Protein AF-A0A519XV56-F1 (afdb_monomer)

Foldseek 3Di:
DFDDFDDPDDPQKDQDDWDDDPPDDIGSRQWIWHDDDPRIDIDHRDPLVVCVVVVPVVSVVVVVVVPDDDDD

Sequence (72 aa):
RGLYFATDIDPKYQTILNMNDTGEQANDGSLIIANYGKGKFVYTSLVFFRELPAGVPGAYRLFANLLAPKQP

pLDDT: mean 93.48, std 6.71, range [59.38, 97.94]

Solvent-accessible surface area (backbone atoms only — not comparable to full-atom values): 4464 Å² total; per-residue (Å²): 123,68,54,79,60,54,67,90,76,56,87,77,45,47,63,78,38,76,49,61,60,96,94,53,73,80,34,51,26,40,26,34,34,30,81,48,92,97,48,74,46,78,48,65,10,57,50,52,86,56,34,50,82,69,63,38,66,67,51,53,54,51,53,52,59,71,71,46,75,84,79,132

Nearest PDB structures (foldseek):
  8glv-assembly1_Hg  TM=3.445E-01  e=6.521E+00  Chlamydomonas reinhardtii
  7ewj-assembly1_B  TM=1.642E-01  e=7.955E+00  Staphylococcus aureus

Mean predicted aligned error: 3.17 Å

Structure (mmCIF, N/CA/C/O backbone):
data_AF-A0A519XV56-F1
#
_entry.id   AF-A0A519XV56-F1
#
loop_
_atom_site.group_PDB
_atom_site.id
_atom_site.type_symbol
_atom_site.label_atom_id
_atom_site.label_alt_id
_atom_site.label_comp_id
_atom_site.label_asym_id
_atom_site.label_entity_id
_atom_site.label_seq_id
_atom_site.pdbx_PDB_ins_code
_atom_site.Cartn_x
_atom_site.Cartn_y
_atom_site.Cartn_z
_atom_site.occupancy
_atom_site.B_iso_or_equiv
_atom_site.auth_seq_id
_atom_site.auth_comp_id
_atom_site.auth_asym_id
_atom_site.auth_atom_id
_atom_site.pdbx_PDB_model_num
ATOM 1 N N . ARG A 1 1 ? 5.337 1.431 -9.127 1.00 73.44 1 ARG A N 1
ATOM 2 C CA . ARG A 1 1 ? 4.643 2.534 -9.849 1.00 73.44 1 ARG A CA 1
ATOM 3 C C . ARG A 1 1 ? 3.166 2.460 -9.504 1.00 73.44 1 ARG A C 1
ATOM 5 O O . ARG A 1 1 ? 2.654 1.348 -9.500 1.00 73.44 1 ARG A O 1
ATOM 12 N N . GLY A 1 2 ? 2.525 3.587 -9.189 1.00 84.81 2 GLY A N 1
ATOM 13 C CA . GLY A 1 2 ? 1.119 3.645 -8.777 1.00 84.81 2 GLY A CA 1
ATOM 14 C C . GLY A 1 2 ? 0.230 4.386 -9.777 1.00 84.81 2 GLY A C 1
ATOM 15 O O . GLY A 1 2 ? 0.735 5.103 -10.637 1.00 84.81 2 GLY A O 1
ATOM 16 N N . LEU A 1 3 ? -1.082 4.195 -9.675 1.00 90.69 3 LEU A N 1
ATOM 17 C CA . LEU A 1 3 ? -2.109 4.924 -10.423 1.00 90.69 3 LEU A CA 1
ATOM 18 C C . LEU A 1 3 ? -3.219 5.340 -9.455 1.00 90.69 3 LEU A C 1
ATOM 20 O O . LEU A 1 3 ? -3.513 4.598 -8.525 1.00 90.69 3 LEU A O 1
ATOM 24 N N . TYR A 1 4 ? -3.862 6.479 -9.720 1.00 92.38 4 TYR A N 1
ATOM 25 C CA . TYR A 1 4 ? -4.985 6.991 -8.924 1.00 92.38 4 TYR A CA 1
ATOM 26 C C . TYR A 1 4 ? -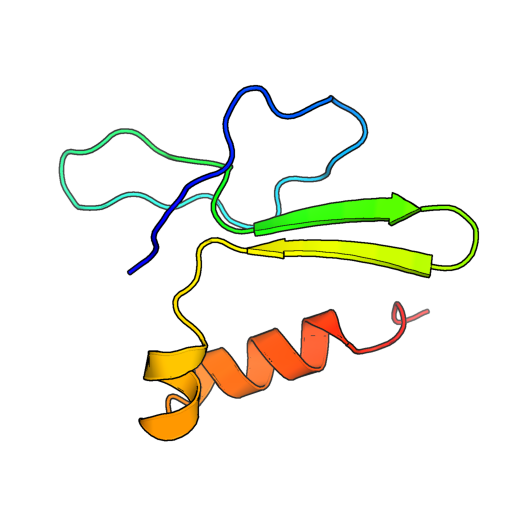4.615 7.300 -7.461 1.00 92.38 4 TYR A C 1
ATOM 28 O O . TYR A 1 4 ? -5.283 6.856 -6.540 1.00 92.38 4 TYR A O 1
ATOM 36 N N . PHE A 1 5 ? -3.556 8.074 -7.221 1.00 95.19 5 PHE A N 1
ATOM 37 C CA . PHE A 1 5 ? -3.197 8.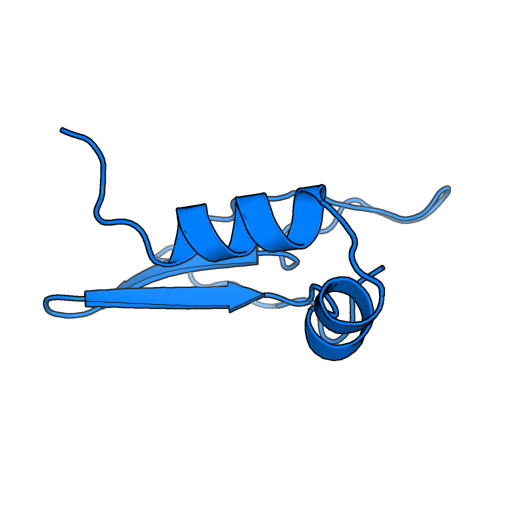491 -5.859 1.00 95.19 5 PHE A CA 1
ATOM 38 C C . PHE A 1 5 ? -4.355 9.202 -5.156 1.00 95.19 5 PHE A C 1
ATOM 40 O O . PHE A 1 5 ? -4.985 10.081 -5.741 1.00 95.19 5 PHE A O 1
ATOM 47 N N . ALA A 1 6 ? -4.638 8.804 -3.912 1.00 96.62 6 ALA A N 1
ATOM 48 C CA . ALA A 1 6 ? -5.692 9.435 -3.130 1.00 96.62 6 ALA A CA 1
ATOM 49 C C . ALA A 1 6 ? -5.353 10.912 -2.884 1.00 96.62 6 ALA A C 1
ATOM 51 O O . ALA A 1 6 ? -4.248 11.241 -2.450 1.00 96.62 6 ALA A O 1
ATOM 52 N N . THR A 1 7 ? -6.321 11.786 -3.138 1.00 94.75 7 THR A N 1
ATOM 53 C CA . THR A 1 7 ? -6.273 13.211 -2.795 1.00 94.75 7 THR A CA 1
ATOM 54 C C . THR A 1 7 ? -7.327 13.511 -1.735 1.00 94.75 7 THR A C 1
ATOM 56 O O . THR A 1 7 ? -8.169 12.659 -1.446 1.00 94.75 7 THR A O 1
ATOM 59 N N . ASP A 1 8 ? -7.260 14.703 -1.134 1.00 95.69 8 ASP A N 1
ATOM 60 C CA . ASP A 1 8 ? -8.263 15.186 -0.172 1.00 95.69 8 ASP A CA 1
ATOM 61 C C . ASP A 1 8 ? -8.533 14.178 0.961 1.00 95.69 8 ASP A C 1
ATOM 63 O O . ASP A 1 8 ? -9.670 13.861 1.314 1.00 95.69 8 ASP A O 1
ATOM 67 N N . ILE A 1 9 ? -7.443 13.618 1.496 1.00 96.88 9 ILE A N 1
ATOM 68 C CA . ILE A 1 9 ? -7.483 12.522 2.460 1.00 96.88 9 ILE A CA 1
ATOM 69 C C . ILE A 1 9 ? -8.069 13.028 3.783 1.00 96.88 9 ILE A C 1
ATOM 71 O O . ILE A 1 9 ? -7.498 13.887 4.452 1.00 96.88 9 ILE A O 1
ATOM 75 N N . ASP A 1 10 ? -9.210 12.458 4.171 1.00 96.94 10 ASP A N 1
ATOM 76 C CA . ASP A 1 10 ? -9.852 12.724 5.459 1.00 96.94 10 ASP A CA 1
ATOM 77 C C . ASP A 1 10 ? -8.909 12.337 6.625 1.00 96.94 10 ASP A C 1
ATOM 79 O O . ASP A 1 10 ? -8.322 11.249 6.583 1.00 96.94 10 ASP A O 1
ATOM 83 N N . PRO A 1 11 ? -8.792 13.161 7.687 1.00 96.31 11 PRO A N 1
ATOM 84 C CA . PRO A 1 11 ? -7.902 12.908 8.825 1.00 96.31 11 PRO A CA 1
ATOM 85 C C . PRO A 1 11 ? -8.082 11.558 9.536 1.00 96.31 11 PRO A C 1
ATOM 87 O O . PRO A 1 11 ? -7.195 11.132 10.275 1.00 96.31 11 PRO A O 1
ATOM 90 N N . LYS A 1 12 ? -9.217 10.868 9.351 1.00 96.50 12 LYS A N 1
ATOM 91 C CA . LYS A 1 12 ? -9.426 9.514 9.895 1.00 96.50 12 LYS A CA 1
ATOM 92 C C . LYS A 1 12 ? -8.555 8.445 9.231 1.00 96.50 12 LYS A C 1
ATOM 94 O O . LYS A 1 12 ? -8.419 7.351 9.785 1.00 96.50 12 LYS A O 1
ATOM 99 N N . TYR A 1 13 ? -8.028 8.720 8.039 1.00 97.62 13 TYR A N 1
ATOM 100 C CA . TYR A 1 13 ? -7.152 7.807 7.321 1.00 97.62 13 TYR A CA 1
ATOM 101 C C . TYR A 1 13 ? -5.696 8.022 7.723 1.00 97.62 13 TYR A C 1
ATOM 103 O O . TYR A 1 13 ? -5.195 9.139 7.788 1.00 97.62 13 TYR A O 1
ATOM 111 N N . GLN A 1 14 ? -4.998 6.917 7.947 1.00 97.12 14 GLN A N 1
ATOM 112 C CA . GLN A 1 14 ? -3.556 6.887 8.132 1.00 97.12 14 GLN A CA 1
ATOM 113 C C . GLN A 1 14 ? -2.883 6.691 6.777 1.00 97.12 14 GLN A C 1
ATOM 115 O O . GLN A 1 14 ? -3.230 5.759 6.048 1.00 97.12 14 GLN A O 1
ATOM 120 N N . THR A 1 15 ? -1.905 7.537 6.465 1.00 97.00 15 THR A N 1
ATOM 121 C CA . THR A 1 15 ? -1.058 7.427 5.276 1.00 97.00 15 THR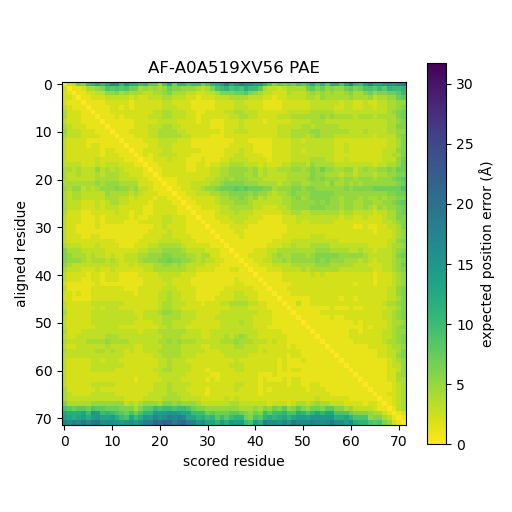 A CA 1
ATOM 122 C C . THR A 1 15 ? 0.143 6.544 5.612 1.00 97.00 15 THR A C 1
ATOM 124 O O . THR A 1 15 ? 0.9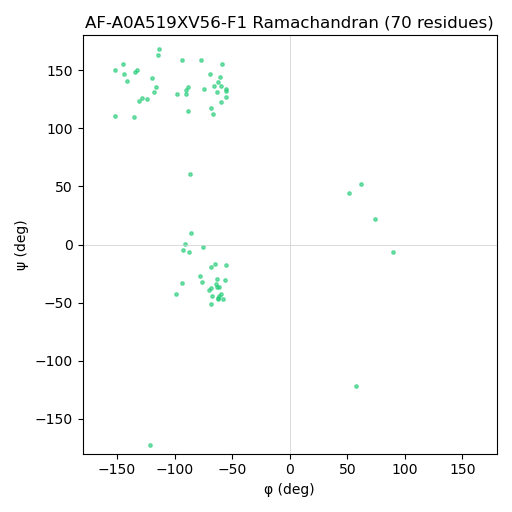31 6.838 6.506 1.00 97.00 15 THR A O 1
ATOM 127 N N . ILE A 1 16 ? 0.243 5.385 4.963 1.00 96.25 16 ILE A N 1
ATOM 128 C CA . ILE A 1 16 ? 1.234 4.357 5.325 1.00 96.25 16 ILE A CA 1
ATOM 129 C C . ILE A 1 16 ? 2.507 4.485 4.498 1.00 96.25 16 ILE A C 1
ATOM 131 O O . ILE A 1 16 ? 3.592 4.169 4.982 1.00 96.25 16 ILE A O 1
ATOM 135 N N . LEU A 1 17 ? 2.376 4.926 3.247 1.00 95.06 17 LEU A N 1
ATOM 136 C CA . LEU A 1 17 ? 3.489 5.072 2.319 1.00 95.06 17 LEU A CA 1
ATOM 137 C C . LEU A 1 17 ? 3.486 6.471 1.709 1.00 95.06 17 LEU A C 1
ATOM 139 O O . LEU A 1 17 ? 2.504 6.887 1.091 1.00 95.06 17 LEU A O 1
ATOM 143 N N . ASN A 1 18 ? 4.632 7.135 1.830 1.00 93.69 18 ASN A N 1
ATOM 144 C CA . ASN A 1 18 ?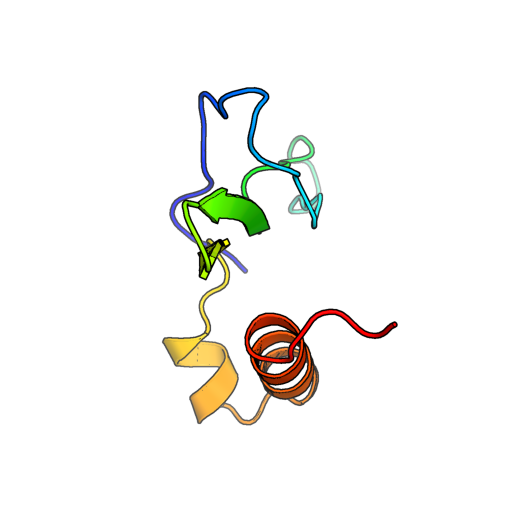 4.976 8.335 1.086 1.00 93.69 18 ASN A CA 1
ATOM 145 C C . ASN A 1 18 ? 5.859 7.935 -0.106 1.00 93.69 18 ASN A C 1
ATOM 147 O O . ASN A 1 18 ? 6.806 7.160 0.062 1.00 93.69 18 ASN A O 1
ATOM 151 N N . MET A 1 19 ? 5.517 8.387 -1.312 1.00 91.12 19 MET A N 1
ATOM 152 C CA . MET A 1 19 ? 6.195 7.984 -2.548 1.00 91.12 19 MET A CA 1
ATOM 153 C C . MET A 1 19 ? 6.285 9.146 -3.538 1.00 91.12 19 MET A C 1
ATOM 155 O O . MET A 1 19 ? 5.354 9.938 -3.643 1.00 91.12 19 MET A O 1
ATOM 159 N N . ASN A 1 20 ? 7.360 9.202 -4.322 1.00 92.25 20 ASN A N 1
ATOM 160 C CA . ASN A 1 20 ? 7.482 10.081 -5.482 1.00 92.25 20 ASN A CA 1
ATOM 161 C C . ASN A 1 20 ? 8.427 9.494 -6.531 1.00 92.25 20 ASN A C 1
ATOM 163 O O . ASN A 1 20 ? 9.381 8.788 -6.197 1.00 92.25 20 ASN A O 1
ATOM 167 N N . ASP A 1 21 ? 8.173 9.826 -7.795 1.00 89.69 21 ASP A N 1
ATOM 168 C CA . ASP A 1 21 ? 9.158 9.648 -8.856 1.00 89.69 21 ASP A CA 1
ATOM 169 C C . ASP A 1 21 ? 10.219 10.771 -8.761 1.00 89.69 21 ASP A C 1
ATOM 171 O O . ASP A 1 21 ? 10.018 11.821 -8.140 1.00 89.69 21 ASP A O 1
ATOM 175 N N . THR A 1 22 ? 11.401 10.550 -9.341 1.00 92.19 22 THR A N 1
ATOM 176 C CA . THR A 1 22 ? 12.508 11.516 -9.273 1.00 92.19 22 THR A CA 1
ATOM 177 C C . THR A 1 22 ? 12.109 12.862 -9.882 1.00 92.19 22 THR A C 1
ATOM 179 O O . THR A 1 22 ? 11.768 12.936 -11.058 1.00 92.19 22 THR A O 1
ATOM 182 N N . GLY A 1 23 ? 12.206 13.932 -9.087 1.00 93.56 23 GLY A N 1
ATOM 183 C CA . GLY A 1 23 ? 11.835 15.291 -9.498 1.00 93.56 23 GLY A CA 1
ATOM 184 C C . GLY A 1 23 ? 10.371 15.660 -9.235 1.00 93.56 23 GLY A C 1
ATOM 185 O O . GLY A 1 23 ? 10.017 16.827 -9.389 1.00 93.56 23 GLY A O 1
ATOM 186 N N . GLU A 1 24 ? 9.537 14.715 -8.794 1.00 92.25 24 GLU A N 1
ATOM 187 C CA . GLU A 1 24 ? 8.159 14.980 -8.376 1.00 92.25 24 GLU A CA 1
ATOM 188 C C . GLU A 1 24 ? 8.055 15.221 -6.866 1.00 92.25 24 GLU A C 1
ATOM 190 O O . GLU A 1 24 ? 8.916 14.808 -6.081 1.00 92.25 24 GLU A O 1
ATOM 195 N N . GLN A 1 25 ? 6.974 15.888 -6.456 1.00 92.69 25 GLN A N 1
ATOM 196 C CA . GLN A 1 25 ? 6.655 16.067 -5.043 1.00 92.69 25 GLN A CA 1
ATOM 197 C C . GLN A 1 25 ? 6.240 14.741 -4.397 1.00 92.69 25 GLN A C 1
ATOM 199 O O . GLN A 1 25 ? 5.609 13.890 -5.021 1.00 92.69 25 GLN A O 1
ATOM 204 N N . ALA A 1 26 ? 6.580 14.605 -3.119 1.00 92.75 26 ALA A N 1
ATOM 205 C CA . ALA A 1 26 ? 6.163 13.507 -2.258 1.00 92.75 26 ALA A CA 1
ATOM 206 C C . ALA A 1 26 ? 4.630 13.365 -2.215 1.00 92.75 26 ALA A C 1
ATOM 208 O O . ALA A 1 26 ? 3.919 14.355 -2.046 1.00 92.75 26 ALA A O 1
ATOM 209 N N . ASN A 1 27 ? 4.125 12.136 -2.344 1.00 93.00 27 ASN A N 1
ATOM 210 C CA . ASN A 1 27 ? 2.700 11.820 -2.338 1.00 93.00 27 ASN A CA 1
ATOM 211 C C . ASN A 1 27 ? 2.361 10.784 -1.253 1.00 93.00 27 ASN A C 1
ATOM 213 O O . ASN A 1 27 ? 2.912 9.683 -1.237 1.00 93.00 27 ASN A O 1
ATOM 217 N N . ASP A 1 28 ? 1.407 11.124 -0.384 1.00 95.81 28 ASP A N 1
ATOM 218 C CA . ASP A 1 28 ? 0.945 10.284 0.734 1.00 95.81 28 ASP A CA 1
ATOM 219 C C . ASP A 1 28 ? -0.272 9.396 0.404 1.00 95.81 28 ASP A C 1
ATOM 221 O O . ASP A 1 28 ? -0.710 8.575 1.212 1.00 95.81 28 ASP A O 1
ATOM 225 N N . GLY A 1 29 ? -0.836 9.535 -0.795 1.00 96.56 29 GLY A N 1
ATOM 226 C CA . GLY A 1 29 ? -2.052 8.856 -1.249 1.00 96.56 29 GLY A CA 1
ATOM 227 C C . GLY A 1 29 ? -1.831 7.466 -1.843 1.00 96.56 29 GLY A C 1
ATOM 228 O O . GLY A 1 29 ? -2.741 6.890 -2.446 1.00 96.56 29 GLY A O 1
ATOM 229 N N . SER A 1 30 ? -0.621 6.917 -1.723 1.00 96.25 30 SER A N 1
ATOM 230 C CA . SER A 1 30 ? -0.255 5.636 -2.338 1.00 96.25 30 SER A CA 1
ATOM 231 C C . SER A 1 30 ? -0.818 4.420 -1.586 1.00 96.25 30 SER A C 1
ATOM 233 O O . SER A 1 30 ? -1.185 3.417 -2.209 1.00 96.25 30 SER A O 1
ATOM 235 N N . LEU A 1 31 ? -0.944 4.518 -0.260 1.00 97.44 31 LEU A N 1
ATOM 236 C CA . LEU A 1 31 ? -1.554 3.516 0.610 1.00 97.44 31 LEU A CA 1
ATOM 237 C C . LEU A 1 31 ? -2.138 4.211 1.841 1.00 97.44 31 LEU A C 1
ATOM 239 O O . LEU A 1 31 ? -1.388 4.672 2.704 1.00 97.44 31 LEU A O 1
ATOM 243 N N . ILE A 1 32 ? -3.466 4.240 1.933 1.00 97.75 32 ILE A N 1
ATOM 244 C CA . ILE A 1 32 ? -4.178 4.780 3.093 1.00 97.75 32 ILE A CA 1
ATOM 245 C C . ILE A 1 32 ? -5.040 3.706 3.742 1.00 97.75 32 ILE A C 1
ATOM 247 O O . ILE A 1 32 ? -5.627 2.856 3.063 1.00 97.75 32 ILE A O 1
ATOM 251 N N . ILE A 1 33 ? -5.125 3.742 5.068 1.00 97.12 33 ILE A N 1
ATOM 252 C CA . ILE A 1 33 ? -5.934 2.801 5.841 1.00 97.12 33 ILE A CA 1
ATOM 253 C C . ILE A 1 33 ? -6.773 3.531 6.881 1.00 97.12 33 ILE A C 1
ATOM 255 O O . ILE A 1 33 ? -6.360 4.551 7.418 1.00 97.12 33 ILE A O 1
ATOM 259 N N . ALA A 1 34 ? -7.933 2.986 7.216 1.00 96.62 34 ALA A N 1
ATOM 260 C CA . ALA A 1 34 ? -8.702 3.421 8.378 1.00 96.62 34 ALA A CA 1
ATOM 261 C C . ALA A 1 34 ? -9.399 2.225 9.018 1.00 96.62 34 ALA A C 1
ATOM 263 O O . ALA A 1 34 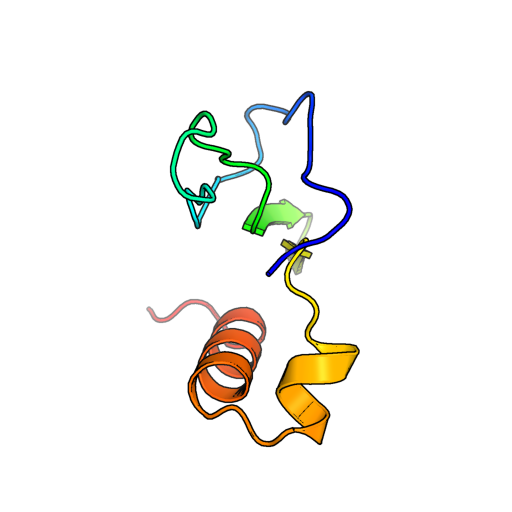? -9.698 1.230 8.354 1.00 96.62 34 ALA A O 1
ATOM 264 N N . ASN A 1 35 ? -9.700 2.328 10.308 1.00 94.75 35 ASN A N 1
ATOM 265 C CA . ASN A 1 35 ? -10.654 1.411 10.920 1.00 94.75 35 ASN A CA 1
ATOM 266 C C . ASN A 1 35 ? -12.062 1.803 10.461 1.00 94.75 35 ASN A C 1
ATOM 268 O O . ASN A 1 35 ? -12.422 2.979 10.495 1.00 94.75 35 ASN A O 1
ATOM 272 N N . TYR A 1 36 ? -12.860 0.823 10.047 1.00 94.06 36 TYR A N 1
ATOM 273 C CA . TYR A 1 36 ? -14.238 1.039 9.619 1.00 94.06 36 TYR A CA 1
ATOM 274 C C . TYR A 1 36 ? -15.151 -0.023 10.233 1.00 94.06 36 TYR A C 1
ATOM 276 O O . TYR A 1 36 ? -15.083 -1.207 9.894 1.00 94.06 36 TYR A O 1
ATOM 284 N N . GLY A 1 37 ? -15.995 0.397 11.179 1.00 93.94 37 GLY A N 1
ATOM 285 C CA . GLY A 1 37 ? -16.804 -0.517 11.982 1.00 93.94 37 GLY A CA 1
ATOM 286 C C . GLY A 1 37 ? -15.928 -1.531 12.723 1.00 93.94 37 GLY A C 1
ATOM 287 O O . GLY A 1 37 ? -15.051 -1.156 13.495 1.00 93.94 37 GLY A O 1
ATOM 288 N N . LYS A 1 38 ? -16.160 -2.824 12.471 1.00 92.75 38 LYS A N 1
ATOM 289 C CA . LYS A 1 38 ? -15.368 -3.934 13.037 1.00 92.75 38 LYS A CA 1
ATOM 290 C C . LYS A 1 38 ? -14.179 -4.349 12.156 1.00 92.75 38 LYS A C 1
ATOM 292 O O . LYS A 1 38 ? -13.492 -5.310 12.487 1.00 92.75 38 LYS A O 1
ATOM 297 N N . GLY A 1 39 ? -13.981 -3.682 11.020 1.00 91.62 39 GLY A N 1
ATOM 298 C CA . GLY A 1 39 ? -12.989 -4.041 10.014 1.00 91.62 39 GLY A CA 1
ATOM 299 C C . GLY A 1 39 ? -11.986 -2.928 9.727 1.00 91.62 39 GLY A C 1
ATOM 300 O O . GLY A 1 39 ? -11.945 -1.889 10.388 1.00 91.62 39 GLY A O 1
ATOM 301 N N . LYS A 1 40 ? -11.172 -3.165 8.699 1.00 93.31 40 LYS A N 1
ATOM 302 C CA . LYS A 1 40 ? -10.185 -2.223 8.175 1.00 93.31 40 LYS A CA 1
ATOM 303 C C . LYS A 1 40 ? -10.548 -1.889 6.734 1.00 93.31 40 LYS A C 1
ATOM 305 O O . LYS A 1 40 ? -10.779 -2.792 5.934 1.00 93.31 40 LYS A O 1
ATOM 310 N N . PHE A 1 41 ? -10.570 -0.607 6.412 1.00 95.94 41 PHE A N 1
ATOM 311 C CA . PHE A 1 41 ? -10.564 -0.138 5.038 1.00 95.94 41 PHE A CA 1
ATOM 312 C C . PHE A 1 41 ? -9.117 0.058 4.590 1.00 95.94 41 PHE A C 1
ATOM 314 O O . PHE A 1 41 ? -8.318 0.651 5.318 1.00 95.94 41 PHE A O 1
ATOM 321 N N . VAL A 1 42 ? -8.789 -0.441 3.402 1.00 96.81 42 VAL A N 1
ATOM 322 C CA . VAL A 1 42 ? -7.471 -0.298 2.782 1.00 96.81 42 VAL A CA 1
ATOM 323 C C . VAL A 1 42 ? -7.680 0.188 1.358 1.00 96.81 42 VAL A C 1
ATOM 325 O O . VAL A 1 42 ? -8.359 -0.473 0.573 1.00 96.81 42 VAL A O 1
ATOM 328 N N . TYR A 1 43 ? -7.071 1.319 1.026 1.00 96.62 43 TYR A N 1
ATOM 329 C CA . TYR A 1 43 ? -6.975 1.819 -0.337 1.00 96.62 43 TYR A CA 1
ATOM 330 C C . TYR A 1 43 ? -5.515 1.855 -0.757 1.00 96.62 43 TYR A C 1
ATOM 332 O O . TYR A 1 43 ? -4.667 2.324 0.001 1.00 96.62 43 TYR A O 1
ATOM 340 N N . THR A 1 44 ? -5.215 1.399 -1.971 1.00 96.81 44 THR A N 1
ATOM 341 C CA . THR A 1 44 ? -3.871 1.519 -2.522 1.00 96.81 44 THR A CA 1
ATOM 342 C C . THR A 1 44 ? -3.887 1.845 -4.002 1.00 96.81 44 THR A C 1
ATOM 344 O O . THR A 1 44 ? -4.676 1.304 -4.772 1.00 96.81 44 THR A O 1
ATOM 347 N N . SER A 1 45 ? -2.954 2.713 -4.371 1.00 95.69 45 SER A N 1
ATOM 348 C CA . SER A 1 45 ? -2.646 3.092 -5.748 1.00 95.69 45 SER A CA 1
ATOM 349 C C . SER A 1 45 ? -1.620 2.151 -6.378 1.00 95.69 45 SER A C 1
ATOM 351 O O . SER A 1 45 ? -1.300 2.279 -7.559 1.00 95.69 45 SER A O 1
ATOM 353 N N . LEU A 1 46 ? -1.054 1.223 -5.595 1.00 95.31 46 LEU A N 1
ATOM 354 C CA . LEU A 1 46 ? -0.094 0.240 -6.078 1.00 95.31 46 LEU A CA 1
ATOM 355 C C . LEU A 1 46 ? -0.766 -0.716 -7.062 1.00 95.31 46 LEU A C 1
ATOM 357 O O . LEU A 1 46 ? -1.872 -1.214 -6.854 1.00 95.31 46 LEU A O 1
ATOM 361 N N . VAL A 1 47 ? -0.067 -0.994 -8.155 1.00 95.25 47 VAL A N 1
ATOM 362 C CA . VAL A 1 47 ? -0.607 -1.723 -9.303 1.00 95.25 47 VAL A CA 1
ATOM 363 C C . VAL A 1 47 ? -0.443 -3.232 -9.076 1.00 95.25 47 VAL A C 1
ATOM 365 O O . VAL A 1 47 ? 0.227 -3.928 -9.843 1.00 95.25 47 VAL A O 1
ATOM 368 N N . PHE A 1 48 ? -1.063 -3.760 -8.014 1.00 95.44 48 PHE A N 1
ATOM 369 C CA . PHE A 1 48 ? -0.945 -5.174 -7.629 1.00 95.44 48 PHE A CA 1
ATOM 370 C C . PHE A 1 48 ? -1.343 -6.142 -8.747 1.00 95.44 48 PHE A C 1
ATOM 372 O O . PHE A 1 48 ? -0.747 -7.207 -8.871 1.00 95.44 48 PHE A O 1
ATOM 379 N N . PHE A 1 49 ? -2.275 -5.762 -9.623 1.00 93.94 49 PHE A N 1
ATOM 380 C CA . PHE A 1 49 ? -2.654 -6.594 -10.768 1.00 93.94 49 PHE A CA 1
ATOM 381 C C . PHE A 1 49 ? -1.522 -6.800 -11.790 1.00 93.94 49 PHE A C 1
ATOM 383 O O . PHE A 1 49 ? -1.621 -7.699 -12.616 1.00 93.94 49 PHE A O 1
ATOM 390 N N . ARG A 1 50 ? -0.456 -5.988 -11.763 1.00 95.69 50 ARG A N 1
ATOM 391 C CA . ARG A 1 50 ? 0.776 -6.234 -12.532 1.00 95.69 50 ARG A CA 1
ATOM 392 C C . ARG A 1 50 ? 1.854 -6.872 -11.669 1.00 95.69 50 ARG A C 1
ATOM 394 O O . ARG A 1 50 ? 2.522 -7.794 -12.121 1.00 95.69 50 ARG A O 1
ATOM 401 N N . GLU A 1 51 ? 2.016 -6.394 -10.438 1.00 96.25 51 GLU A N 1
ATOM 402 C CA . GLU A 1 51 ? 3.102 -6.831 -9.555 1.00 96.25 51 GLU A CA 1
ATOM 403 C C . GLU A 1 51 ? 2.925 -8.274 -9.060 1.00 96.25 51 GLU A C 1
ATOM 405 O O . GLU A 1 51 ? 3.901 -9.025 -9.017 1.00 96.25 51 GLU A O 1
ATOM 410 N N . LEU A 1 52 ? 1.692 -8.691 -8.739 1.00 96.75 52 LEU A N 1
ATOM 411 C CA . LEU A 1 52 ? 1.419 -10.057 -8.290 1.00 96.75 52 LEU A CA 1
ATOM 412 C C . LEU A 1 52 ? 1.622 -11.074 -9.432 1.00 96.75 52 LEU A C 1
ATOM 414 O O . LEU A 1 52 ? 2.409 -12.002 -9.237 1.00 96.75 52 LEU A O 1
ATOM 418 N N . PRO A 1 53 ? 1.046 -10.922 -10.646 1.00 97.94 53 PRO A N 1
ATOM 419 C CA . PRO A 1 53 ? 1.318 -11.867 -11.737 1.00 97.94 53 PRO A CA 1
ATOM 420 C C . PRO A 1 53 ? 2.784 -11.897 -12.182 1.00 97.94 53 PRO A C 1
ATOM 422 O O . PRO A 1 53 ? 3.271 -12.943 -12.596 1.00 97.94 53 PRO A O 1
ATOM 425 N N . ALA A 1 54 ? 3.504 -10.777 -12.060 1.00 97.75 54 ALA A N 1
ATOM 426 C CA . ALA A 1 54 ? 4.938 -10.709 -12.347 1.00 97.75 54 ALA A CA 1
ATOM 427 C C . ALA A 1 54 ? 5.823 -11.350 -11.258 1.00 97.75 54 ALA A C 1
ATOM 429 O O . ALA A 1 54 ? 7.043 -11.367 -11.400 1.00 97.75 54 ALA A O 1
ATOM 430 N N . GLY A 1 55 ? 5.242 -11.863 -10.167 1.00 97.06 55 GLY A N 1
ATOM 431 C CA . GLY A 1 55 ? 5.991 -12.564 -9.125 1.00 97.06 55 GLY A CA 1
ATOM 432 C C . GLY A 1 55 ? 6.825 -11.650 -8.226 1.00 97.06 55 GLY A C 1
ATOM 433 O O . GLY A 1 55 ? 7.780 -12.125 -7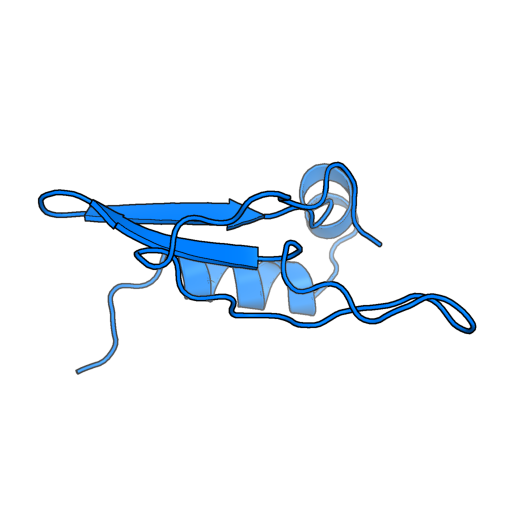.618 1.00 97.06 55 GLY A O 1
ATOM 434 N N . VAL A 1 56 ? 6.504 -10.353 -8.129 1.00 97.69 56 VAL A N 1
ATOM 435 C CA . VAL A 1 56 ? 7.300 -9.390 -7.348 1.00 97.69 56 VAL A CA 1
ATOM 436 C C . VAL A 1 56 ? 7.204 -9.722 -5.850 1.00 97.69 56 VAL A C 1
ATOM 438 O O . VAL A 1 56 ? 6.142 -9.514 -5.254 1.00 97.69 56 VAL A O 1
ATOM 441 N N . PRO A 1 57 ? 8.287 -10.172 -5.180 1.00 97.75 57 PRO A N 1
ATOM 442 C CA . PRO A 1 57 ? 8.187 -10.692 -3.811 1.00 97.75 57 PRO A CA 1
ATOM 443 C C . PRO A 1 57 ? 7.682 -9.658 -2.794 1.00 97.75 57 PRO A C 1
ATOM 445 O O . PRO A 1 57 ? 6.911 -9.980 -1.890 1.00 97.75 57 PRO A O 1
ATOM 448 N N . GLY A 1 58 ? 8.081 -8.394 -2.965 1.00 96.25 58 GLY A N 1
ATOM 449 C CA . GLY A 1 58 ? 7.645 -7.293 -2.104 1.00 96.25 58 GLY A CA 1
ATOM 450 C C . GLY A 1 58 ? 6.137 -7.040 -2.165 1.00 96.25 58 GLY A C 1
ATOM 451 O O . GLY A 1 58 ? 5.529 -6.776 -1.129 1.00 96.25 58 GLY A O 1
ATOM 452 N N . ALA A 1 59 ? 5.522 -7.194 -3.341 1.00 96.81 59 ALA A N 1
ATOM 453 C CA . ALA A 1 59 ? 4.087 -6.997 -3.521 1.00 96.81 59 ALA A CA 1
ATOM 454 C C . ALA A 1 59 ? 3.278 -8.071 -2.784 1.00 96.81 59 ALA A C 1
ATOM 456 O O . ALA A 1 59 ? 2.347 -7.742 -2.052 1.00 96.81 59 ALA A O 1
ATOM 457 N N . TYR A 1 60 ? 3.688 -9.340 -2.885 1.00 97.56 60 TYR A N 1
ATOM 458 C CA . TYR A 1 60 ? 3.065 -10.432 -2.131 1.00 97.56 60 TYR A CA 1
ATOM 459 C C . TYR A 1 60 ? 3.189 -10.234 -0.620 1.00 97.56 60 TYR A C 1
ATOM 461 O O . TYR A 1 60 ? 2.207 -10.395 0.106 1.00 97.56 60 TYR A O 1
ATOM 469 N N . ARG A 1 61 ? 4.378 -9.845 -0.139 1.00 97.31 61 ARG A N 1
ATOM 470 C CA . ARG A 1 61 ? 4.603 -9.589 1.289 1.00 97.31 61 ARG A CA 1
ATOM 471 C C . ARG A 1 61 ? 3.730 -8.444 1.799 1.00 97.31 61 ARG A C 1
ATOM 473 O O . ARG A 1 61 ? 3.108 -8.577 2.850 1.00 97.31 61 ARG A O 1
ATOM 480 N N . LEU A 1 62 ? 3.669 -7.335 1.061 1.00 96.19 62 LEU A N 1
ATOM 481 C CA . LEU A 1 62 ? 2.822 -6.203 1.426 1.00 96.19 62 LEU A CA 1
ATOM 482 C C . LEU A 1 62 ? 1.34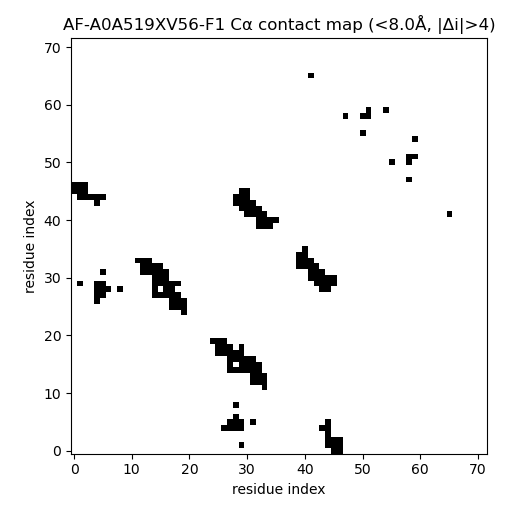3 -6.602 1.426 1.00 96.19 62 LEU A C 1
ATOM 484 O O . LEU A 1 62 ? 0.649 -6.331 2.401 1.00 96.19 62 LEU A O 1
ATOM 488 N N . PHE A 1 63 ? 0.873 -7.293 0.386 1.00 96.56 63 PHE A N 1
ATOM 489 C CA . PHE A 1 63 ? -0.512 -7.752 0.292 1.00 96.56 63 PHE A CA 1
ATOM 490 C C . PHE A 1 63 ? -0.900 -8.656 1.473 1.00 96.56 63 PHE A C 1
ATOM 492 O O . PHE A 1 63 ? -1.915 -8.415 2.124 1.00 96.56 63 PHE A O 1
ATOM 499 N N . ALA A 1 64 ? -0.054 -9.631 1.823 1.00 96.38 64 ALA A N 1
ATOM 500 C CA . ALA A 1 64 ? -0.272 -10.485 2.989 1.00 96.38 64 ALA A CA 1
ATOM 501 C C . ALA A 1 64 ? -0.338 -9.677 4.300 1.00 96.38 64 ALA A C 1
ATOM 503 O O . ALA A 1 64 ? -1.234 -9.900 5.112 1.00 96.38 64 ALA A O 1
ATOM 504 N N . ASN A 1 65 ? 0.548 -8.692 4.484 1.00 94.81 65 ASN A N 1
ATOM 505 C CA . ASN A 1 65 ? 0.537 -7.819 5.664 1.00 94.81 65 ASN A CA 1
ATOM 506 C C . ASN A 1 65 ? -0.733 -6.958 5.762 1.00 94.81 65 ASN A C 1
ATOM 508 O O . ASN A 1 65 ? -1.202 -6.678 6.864 1.00 94.81 65 ASN A O 1
ATOM 512 N N . LEU A 1 66 ? -1.298 -6.526 4.630 1.00 94.56 66 LEU A N 1
ATOM 513 C CA . LEU A 1 66 ? -2.533 -5.737 4.611 1.00 94.56 66 LEU A CA 1
ATOM 514 C C . LEU A 1 66 ? -3.748 -6.561 5.058 1.00 94.56 66 LEU A C 1
ATOM 516 O O . LEU A 1 66 ? -4.611 -6.031 5.765 1.00 94.56 66 LEU A O 1
ATOM 520 N N . LEU A 1 67 ? -3.781 -7.844 4.679 1.00 93.19 67 LEU A N 1
ATOM 521 C CA . LEU A 1 67 ? -4.825 -8.803 5.056 1.00 93.19 67 LEU A CA 1
ATOM 522 C C . LEU A 1 6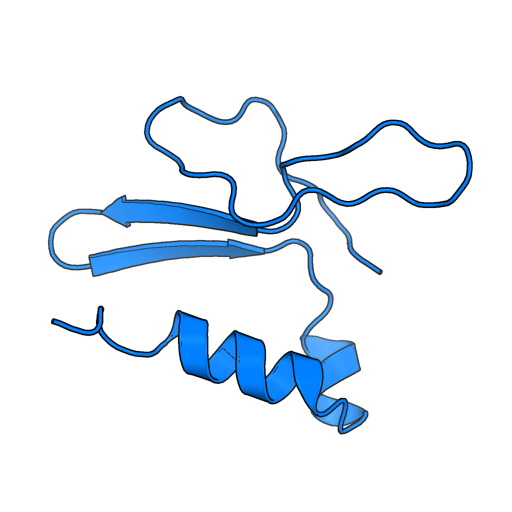7 ? -4.667 -9.341 6.479 1.00 93.19 67 LEU A C 1
ATOM 524 O O . LEU A 1 67 ? -5.653 -9.745 7.096 1.00 93.19 67 LEU A O 1
ATOM 528 N N . ALA A 1 68 ? -3.440 -9.369 6.994 1.00 92.25 68 ALA A N 1
ATOM 529 C CA . ALA A 1 68 ? -3.168 -9.889 8.318 1.00 92.25 68 ALA A CA 1
ATOM 530 C C . ALA A 1 68 ? -3.925 -9.092 9.404 1.00 92.25 68 ALA A C 1
ATOM 532 O O . ALA A 1 68 ? -4.064 -7.860 9.311 1.00 92.25 68 ALA A O 1
ATOM 533 N N . PRO A 1 69 ? -4.401 -9.771 10.466 1.00 84.25 69 PRO A N 1
ATOM 534 C CA . PRO A 1 69 ? -4.888 -9.077 11.649 1.00 84.25 69 PRO A CA 1
ATOM 535 C C . PRO A 1 69 ? -3.763 -8.217 12.236 1.00 84.25 69 PRO A C 1
ATOM 537 O O . PRO A 1 69 ? -2.578 -8.497 12.039 1.00 84.25 69 PRO A O 1
ATOM 540 N N . LYS A 1 70 ? -4.126 -7.156 12.967 1.00 74.81 70 LYS A N 1
ATOM 541 C CA . LYS A 1 70 ? -3.130 -6.398 13.732 1.00 74.81 70 LYS A CA 1
ATOM 542 C C . LYS A 1 70 ? -2.398 -7.370 14.657 1.00 74.81 70 LYS A C 1
ATOM 544 O O . LYS A 1 70 ? -3.049 -8.114 15.388 1.00 74.81 70 LYS A O 1
ATOM 549 N N . GLN A 1 71 ? -1.069 -7.370 14.588 1.00 67.12 71 GLN A N 1
ATOM 550 C CA . GLN A 1 71 ? -0.269 -8.075 15.577 1.00 67.12 71 GLN A CA 1
ATOM 551 C C . GLN A 1 71 ? -0.524 -7.441 16.956 1.00 67.12 71 GLN A C 1
ATOM 553 O O . GLN A 1 71 ? -0.718 -6.220 17.009 1.00 67.12 71 GLN A O 1
ATOM 558 N N . PRO A 1 72 ? -0.624 -8.264 18.014 1.00 59.38 72 PRO A N 1
ATOM 559 C CA . PRO A 1 72 ? -0.807 -7.786 19.380 1.00 59.38 72 PRO A CA 1
ATOM 560 C C . PRO A 1 72 ? 0.358 -6.909 19.848 1.00 59.38 72 PRO A C 1
ATOM 562 O O . PRO A 1 72 ? 1.491 -7.109 19.350 1.00 59.38 72 PRO A O 1
#

Radius of gyration: 13.09 Å; Cα contacts (8 Å, |Δi|>4): 89; chains: 1; bounding box: 29×29×32 Å

Secondary structure (DSSP, 8-state):
-BSS---S--TTSEEEEEE--TTSPPEEEEEEEEEETTEEEEEE-B-HHHHTTTT-HHHHHHHHHHHSPPP-